Protein AF-A0AAX2K659-F1 (afdb_monomer_lite)

Organism: Escherichia coli (NCBI:txid562)

Foldseek 3Di:
DAADDDDDVVVVVVVVVCVVVVNDDDDDPVLNVVCNVPDDHPDDDDPVNVVVVVVVVVVVVVVVVVPDDPPPPPPVPPPDPPDDDDDDDDDDDDDDDD

Sequence (98 aa):
MISVRVTNEVALGVRKYAKEIGIPIITDKKLARKNYATHRRYDYVNFENIDEILRLLLWLEDVENAGQPVQDEQLSSEDKFIEGEDTKIENKDDNLKN

Structure (mmCIF, N/CA/C/O backbone):
data_AF-A0AAX2K659-F1
#
_entry.id   AF-A0AAX2K659-F1
#
loop_
_atom_site.group_PDB
_atom_site.id
_atom_site.type_symbol
_atom_site.label_atom_id
_atom_site.label_alt_id
_atom_site.label_comp_id
_atom_site.label_asym_id
_atom_site.label_entity_id
_atom_site.label_seq_id
_atom_site.pdbx_PDB_ins_code
_atom_site.Cartn_x
_atom_site.Cartn_y
_atom_site.Cartn_z
_atom_site.occupancy
_atom_site.B_iso_or_equiv
_atom_site.auth_seq_id
_atom_site.auth_comp_id
_atom_site.auth_asym_id
_atom_site.auth_atom_id
_atom_site.pdbx_PDB_model_num
ATOM 1 N N . MET A 1 1 ? 12.051 -4.691 5.044 1.00 87.12 1 MET A N 1
ATOM 2 C CA . MET A 1 1 ? 11.954 -5.702 3.964 1.00 87.12 1 MET A CA 1
ATOM 3 C C . MET A 1 1 ? 10.603 -5.555 3.274 1.00 87.12 1 MET A C 1
ATOM 5 O O . MET A 1 1 ? 9.622 -5.317 3.968 1.00 87.12 1 MET A O 1
ATOM 9 N N . ILE A 1 2 ? 10.534 -5.696 1.949 1.00 94.25 2 ILE A N 1
ATOM 10 C CA . ILE A 1 2 ? 9.283 -5.687 1.175 1.00 94.25 2 ILE A CA 1
ATOM 11 C C . ILE A 1 2 ? 8.672 -7.092 1.173 1.00 94.25 2 ILE A C 1
ATOM 13 O O . ILE A 1 2 ? 9.104 -7.965 0.426 1.00 94.25 2 ILE A O 1
ATOM 17 N N . SER A 1 3 ? 7.655 -7.330 1.999 1.00 95.19 3 SER A N 1
ATOM 18 C CA . SER A 1 3 ? 7.009 -8.648 2.108 1.00 95.19 3 SER A CA 1
ATOM 19 C C . SER A 1 3 ? 6.084 -8.960 0.927 1.00 95.19 3 SER A C 1
ATOM 21 O O . SER A 1 3 ? 6.082 -10.077 0.408 1.00 95.19 3 SER A O 1
ATOM 23 N N . VAL A 1 4 ? 5.320 -7.967 0.463 1.00 95.75 4 VAL A N 1
ATOM 24 C CA . VAL A 1 4 ? 4.319 -8.121 -0.598 1.00 95.75 4 VAL A CA 1
ATOM 25 C C . VAL A 1 4 ? 4.540 -7.081 -1.691 1.00 95.75 4 VAL A C 1
ATOM 27 O O . VAL A 1 4 ? 4.622 -5.885 -1.439 1.00 95.75 4 VAL A O 1
ATOM 30 N N . ARG A 1 5 ? 4.591 -7.553 -2.940 1.00 96.31 5 ARG A N 1
ATOM 31 C CA . ARG A 1 5 ? 4.575 -6.727 -4.153 1.00 96.31 5 ARG A CA 1
ATOM 32 C C . ARG A 1 5 ? 3.712 -7.425 -5.198 1.00 96.31 5 ARG A C 1
ATOM 34 O O . ARG A 1 5 ? 4.027 -8.547 -5.606 1.00 96.31 5 ARG A O 1
ATOM 41 N N . VAL A 1 6 ? 2.618 -6.775 -5.585 1.00 96.75 6 VAL A N 1
ATOM 42 C CA . VAL A 1 6 ? 1.598 -7.272 -6.525 1.00 96.75 6 VAL A CA 1
ATOM 43 C C . VAL A 1 6 ? 1.002 -6.102 -7.316 1.00 96.75 6 VAL A C 1
ATOM 45 O O . VAL A 1 6 ? 1.126 -4.952 -6.899 1.00 96.75 6 VAL A O 1
ATOM 48 N N . THR A 1 7 ? 0.363 -6.379 -8.453 1.00 97.12 7 THR A N 1
ATOM 49 C CA . THR A 1 7 ? -0.285 -5.371 -9.313 1.00 97.12 7 THR A CA 1
ATOM 50 C C . THR A 1 7 ? -1.669 -5.819 -9.770 1.00 97.12 7 THR A C 1
ATOM 52 O O . THR A 1 7 ? -2.025 -6.990 -9.639 1.00 97.12 7 THR A O 1
ATOM 55 N N . ASN A 1 8 ? -2.430 -4.879 -10.339 1.00 97.06 8 ASN A N 1
ATOM 56 C CA . ASN A 1 8 ? -3.706 -5.123 -11.017 1.00 97.06 8 ASN A CA 1
ATOM 57 C C . ASN A 1 8 ? -4.715 -5.856 -10.114 1.00 97.06 8 ASN A C 1
ATOM 59 O O . ASN A 1 8 ? -4.875 -5.507 -8.945 1.00 97.06 8 ASN A O 1
ATOM 63 N N . GLU A 1 9 ? -5.387 -6.876 -10.644 1.00 97.31 9 GLU A N 1
ATOM 64 C CA . GLU A 1 9 ? -6.409 -7.654 -9.940 1.00 97.31 9 GLU A CA 1
ATOM 65 C C . GLU A 1 9 ? -5.868 -8.340 -8.683 1.00 97.31 9 GLU A C 1
ATOM 67 O O . GLU A 1 9 ? -6.537 -8.361 -7.650 1.00 97.31 9 GLU A O 1
ATOM 72 N N . VAL A 1 10 ? -4.617 -8.811 -8.714 1.00 97.56 10 VAL A N 1
ATOM 73 C CA . VAL A 1 10 ? -3.984 -9.432 -7.543 1.00 97.56 10 VAL A CA 1
ATOM 74 C C . VAL A 1 10 ? -3.846 -8.419 -6.404 1.00 97.56 10 VAL A C 1
ATOM 76 O O . VAL A 1 10 ? -4.045 -8.769 -5.242 1.00 97.56 10 VAL A O 1
ATOM 79 N N . ALA A 1 11 ? -3.579 -7.145 -6.710 1.00 97.38 11 ALA A N 1
ATOM 80 C CA . ALA A 1 11 ? -3.546 -6.093 -5.695 1.00 97.38 11 ALA A CA 1
ATOM 81 C C . ALA A 1 11 ? -4.927 -5.844 -5.067 1.00 97.38 11 ALA A C 1
ATOM 83 O O . ALA A 1 11 ? -5.005 -5.563 -3.872 1.00 97.38 11 ALA A O 1
ATOM 84 N N . LEU A 1 12 ? -6.015 -5.995 -5.831 1.00 97.44 12 LEU A N 1
ATOM 85 C CA . LEU A 1 12 ? -7.377 -5.914 -5.292 1.00 97.44 12 LEU A CA 1
ATOM 86 C C . LEU A 1 12 ? -7.667 -7.081 -4.340 1.00 97.44 12 LEU A C 1
ATOM 88 O O . LEU A 1 12 ? -8.210 -6.856 -3.259 1.00 97.44 12 LEU A O 1
ATOM 92 N N . GLY A 1 13 ? -7.253 -8.298 -4.706 1.00 98.00 13 GLY A N 1
ATOM 93 C CA . GLY A 1 13 ? -7.379 -9.489 -3.862 1.00 98.00 13 GLY A CA 1
ATOM 94 C C . GLY A 1 13 ? -6.588 -9.372 -2.559 1.00 98.00 13 GLY A C 1
ATOM 95 O O . GLY A 1 13 ? -7.147 -9.566 -1.483 1.00 98.00 13 GLY A O 1
ATOM 96 N N . VAL A 1 14 ? -5.322 -8.951 -2.634 1.00 97.69 14 VAL A N 1
ATOM 97 C CA . VAL A 1 14 ? -4.486 -8.693 -1.447 1.00 97.69 14 VAL A CA 1
ATOM 98 C C . VAL A 1 14 ? -5.104 -7.611 -0.566 1.00 97.69 14 VAL A C 1
ATOM 100 O O . VAL A 1 14 ? -5.139 -7.761 0.650 1.00 97.69 14 VAL A O 1
ATOM 103 N N . ARG A 1 15 ? -5.641 -6.541 -1.163 1.00 97.44 15 ARG A N 1
ATOM 104 C CA . ARG A 1 15 ? -6.318 -5.476 -0.417 1.00 97.44 15 ARG A CA 1
ATOM 105 C C . ARG A 1 15 ? -7.572 -5.981 0.290 1.00 97.44 15 ARG A C 1
ATOM 107 O O . ARG A 1 15 ? -7.848 -5.545 1.400 1.00 97.44 15 ARG A O 1
ATOM 114 N N . LYS A 1 16 ? -8.344 -6.864 -0.346 1.00 98.06 16 LYS A N 1
ATOM 115 C CA . LYS A 1 16 ? -9.511 -7.498 0.278 1.00 98.06 16 LYS A CA 1
ATOM 116 C C . LYS A 1 16 ? -9.075 -8.361 1.461 1.00 98.06 16 LYS A C 1
ATOM 118 O O . LYS A 1 16 ? -9.564 -8.147 2.562 1.00 98.06 16 LYS A O 1
ATOM 123 N N . TYR A 1 17 ? -8.100 -9.238 1.243 1.00 98.06 17 TYR A N 1
ATOM 124 C CA . TYR A 1 17 ? -7.594 -10.138 2.272 1.00 98.06 17 TYR A CA 1
ATOM 125 C C . TYR A 1 17 ? -7.008 -9.387 3.472 1.00 98.06 17 TYR A C 1
ATOM 127 O O . TYR A 1 17 ? -7.367 -9.679 4.602 1.00 98.06 17 TYR A O 1
ATOM 135 N N . ALA A 1 18 ? -6.186 -8.356 3.244 1.00 98.00 18 ALA A N 1
ATOM 136 C CA . ALA A 1 18 ? -5.619 -7.537 4.317 1.00 98.00 18 ALA A CA 1
ATOM 137 C C . ALA A 1 18 ? -6.700 -6.915 5.219 1.00 98.00 18 ALA A C 1
ATOM 139 O O . ALA A 1 18 ? -6.533 -6.897 6.433 1.00 98.00 18 ALA A O 1
ATOM 140 N N . LYS A 1 19 ? -7.836 -6.485 4.649 1.00 97.38 19 LYS A N 1
ATOM 141 C CA . LYS A 1 19 ? -8.980 -6.011 5.445 1.00 97.38 19 LYS A CA 1
ATOM 142 C C . LYS A 1 19 ? -9.623 -7.121 6.268 1.00 97.38 19 LYS A C 1
ATOM 144 O O . LYS A 1 19 ? -9.993 -6.870 7.406 1.00 97.38 19 LYS A O 1
ATOM 149 N N . GLU A 1 20 ? -9.774 -8.313 5.694 1.00 98.00 20 GLU A N 1
ATOM 150 C CA . GLU A 1 20 ? -10.371 -9.467 6.381 1.00 98.00 20 GLU A CA 1
ATOM 151 C C . GLU A 1 20 ? -9.552 -9.877 7.612 1.00 98.00 20 GLU A C 1
ATOM 153 O O . GLU A 1 20 ? -10.131 -10.217 8.638 1.00 98.00 20 GLU A O 1
ATOM 158 N N . ILE A 1 21 ? -8.221 -9.786 7.534 1.00 97.81 21 ILE A N 1
ATOM 159 C CA . ILE A 1 21 ? -7.315 -10.125 8.643 1.00 97.81 21 ILE A CA 1
ATOM 160 C C . ILE A 1 21 ? -6.941 -8.930 9.537 1.00 97.81 21 ILE A C 1
ATOM 162 O O . ILE A 1 21 ? -6.114 -9.081 10.430 1.00 97.81 21 ILE A O 1
ATOM 166 N N . GLY A 1 22 ? -7.511 -7.744 9.297 1.00 95.94 22 GLY A N 1
ATOM 167 C CA . GLY A 1 22 ? -7.283 -6.558 10.129 1.00 95.94 22 GLY A CA 1
ATOM 168 C C . GLY A 1 22 ? -5.928 -5.862 9.945 1.00 95.94 22 GLY A C 1
ATOM 169 O O . GLY A 1 22 ? -5.518 -5.106 10.817 1.00 95.94 22 GLY A O 1
ATOM 170 N N . ILE A 1 23 ? -5.228 -6.074 8.826 1.00 96.88 23 ILE A N 1
ATOM 171 C CA . ILE A 1 23 ? -3.980 -5.357 8.524 1.00 96.88 23 ILE A CA 1
ATOM 172 C C . ILE A 1 23 ? -4.303 -3.969 7.936 1.00 96.88 23 ILE A C 1
ATOM 174 O O . ILE A 1 23 ? -5.049 -3.887 6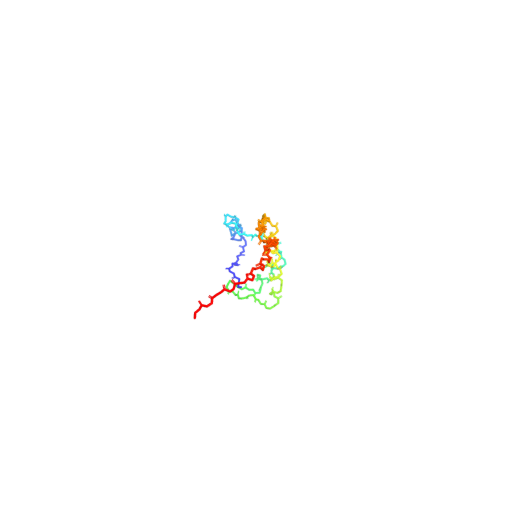.950 1.00 96.88 23 ILE A O 1
ATOM 178 N N . PRO A 1 24 ? -3.732 -2.873 8.476 1.00 96.06 24 PRO A N 1
ATOM 179 C CA . PRO A 1 24 ? -4.007 -1.520 8.001 1.00 96.06 24 PRO A CA 1
ATOM 180 C C . PRO A 1 24 ? -3.535 -1.308 6.558 1.00 96.06 24 PRO A C 1
ATOM 182 O O . PRO A 1 24 ? -2.460 -1.745 6.143 1.00 96.06 24 PRO A O 1
ATOM 185 N N . ILE A 1 25 ? -4.357 -0.607 5.769 1.00 96.50 25 ILE A N 1
ATOM 186 C CA . ILE A 1 25 ? -4.100 -0.349 4.346 1.00 96.50 25 ILE A CA 1
ATOM 187 C C . ILE A 1 25 ? -3.972 1.148 4.115 1.00 96.50 25 ILE A C 1
ATOM 189 O O . ILE A 1 25 ? -4.964 1.877 4.112 1.00 96.50 25 ILE A O 1
ATOM 193 N N . ILE A 1 26 ? -2.749 1.586 3.833 1.00 96.06 26 ILE A N 1
ATOM 194 C CA . ILE A 1 26 ? -2.429 2.993 3.608 1.00 96.06 26 ILE A CA 1
ATOM 195 C C . ILE A 1 26 ? -2.316 3.261 2.104 1.00 96.06 26 ILE A C 1
ATOM 197 O O . ILE A 1 26 ? -1.660 2.525 1.368 1.00 96.06 26 ILE A O 1
ATOM 201 N N . THR A 1 27 ? -2.980 4.318 1.626 1.00 96.06 27 THR A N 1
ATOM 202 C CA . THR A 1 27 ? -2.965 4.701 0.204 1.00 96.06 27 THR A CA 1
ATOM 203 C C . THR A 1 27 ? -2.053 5.905 -0.024 1.00 96.06 27 THR A C 1
ATOM 205 O O . THR A 1 27 ? -2.528 7.026 -0.186 1.00 96.06 27 THR A O 1
ATOM 208 N N . ASP A 1 28 ? -0.745 5.664 -0.110 1.00 96.25 28 ASP A N 1
ATOM 209 C CA . ASP A 1 28 ? 0.216 6.646 -0.622 1.00 96.25 28 ASP A CA 1
ATOM 210 C C . ASP A 1 28 ? 0.631 6.283 -2.054 1.00 96.25 28 ASP A C 1
ATOM 212 O O . ASP A 1 28 ? 1.412 5.362 -2.303 1.00 96.25 28 ASP A O 1
ATOM 216 N N . LYS A 1 29 ? 0.092 7.021 -3.031 1.00 95.94 29 LYS A N 1
ATOM 217 C CA . LYS A 1 29 ? 0.350 6.760 -4.454 1.00 95.94 29 LYS A CA 1
ATOM 218 C C . LYS A 1 29 ? 1.804 7.024 -4.851 1.00 95.94 29 LYS A C 1
ATOM 220 O O . LYS A 1 29 ? 2.292 6.354 -5.762 1.00 95.94 29 LYS A O 1
ATOM 225 N N . LYS A 1 30 ? 2.472 8.014 -4.249 1.00 95.69 30 LYS A N 1
ATOM 226 C CA . LYS A 1 30 ? 3.846 8.382 -4.621 1.00 95.69 30 LYS A CA 1
ATOM 227 C C . LYS A 1 30 ? 4.814 7.345 -4.067 1.00 95.69 30 LYS A C 1
ATOM 229 O O . LYS A 1 30 ? 5.567 6.757 -4.846 1.00 95.69 30 LYS A O 1
ATOM 234 N N . LEU A 1 31 ? 4.701 7.042 -2.776 1.00 94.94 31 LEU A N 1
ATOM 235 C CA . LEU A 1 31 ? 5.549 6.065 -2.101 1.00 94.94 31 LEU A CA 1
ATOM 236 C C . LEU A 1 31 ? 5.359 4.655 -2.680 1.00 94.94 31 LEU A C 1
ATOM 238 O O . LEU A 1 31 ? 6.341 3.962 -2.948 1.00 94.94 31 LEU A O 1
ATOM 242 N N . ALA A 1 32 ? 4.119 4.241 -2.969 1.00 95.56 32 ALA A N 1
ATOM 243 C CA . ALA A 1 32 ? 3.853 2.937 -3.582 1.00 95.56 32 ALA A CA 1
ATOM 244 C C . ALA A 1 32 ? 4.478 2.802 -4.981 1.00 95.56 32 ALA A C 1
ATOM 246 O O . ALA A 1 32 ? 5.057 1.764 -5.300 1.00 95.56 32 ALA A O 1
ATOM 247 N N . ARG A 1 33 ? 4.403 3.849 -5.819 1.00 95.88 33 ARG A N 1
ATOM 248 C CA . ARG A 1 33 ? 5.028 3.852 -7.154 1.00 95.88 33 ARG A CA 1
ATOM 249 C C . ARG A 1 33 ? 6.551 3.804 -7.070 1.00 95.88 33 ARG A C 1
ATOM 251 O O . ARG A 1 33 ? 7.153 3.034 -7.813 1.00 95.88 33 ARG A O 1
ATOM 258 N N . LYS A 1 34 ? 7.148 4.584 -6.161 1.00 94.56 34 LYS A N 1
ATOM 259 C CA . LYS A 1 34 ? 8.600 4.613 -5.923 1.00 94.56 34 LYS A CA 1
ATOM 260 C C . LYS A 1 34 ? 9.103 3.219 -5.545 1.00 94.56 34 LYS A C 1
ATOM 262 O O . LYS A 1 34 ? 9.904 2.650 -6.276 1.00 94.56 34 LYS A O 1
ATOM 267 N N . ASN A 1 35 ? 8.520 2.612 -4.508 1.00 93.44 35 ASN A N 1
ATOM 268 C CA . ASN A 1 35 ? 8.885 1.263 -4.061 1.00 93.44 35 ASN A CA 1
ATOM 269 C C . ASN A 1 35 ? 8.621 0.186 -5.123 1.00 93.44 35 ASN A C 1
ATOM 271 O O . ASN A 1 35 ? 9.405 -0.748 -5.267 1.00 93.44 35 ASN A O 1
ATOM 275 N N . TYR A 1 36 ? 7.549 0.311 -5.913 1.00 94.81 36 TYR A N 1
ATOM 276 C CA . TYR A 1 36 ? 7.304 -0.622 -7.012 1.00 94.81 36 TYR A CA 1
ATOM 277 C C . TYR A 1 36 ? 8.382 -0.541 -8.102 1.00 94.81 36 TYR A C 1
ATOM 279 O O . TYR A 1 36 ? 8.738 -1.570 -8.678 1.00 94.81 36 TYR A O 1
ATOM 287 N N . ALA A 1 37 ? 8.887 0.656 -8.402 1.00 94.62 37 ALA A N 1
ATOM 288 C CA . ALA A 1 37 ? 9.926 0.846 -9.407 1.00 94.62 37 ALA A CA 1
ATOM 289 C C . ALA A 1 37 ? 11.288 0.306 -8.942 1.00 94.62 37 ALA A C 1
ATOM 291 O O . ALA A 1 37 ? 12.002 -0.291 -9.745 1.00 94.62 37 ALA A O 1
ATOM 292 N N . THR A 1 38 ? 11.628 0.475 -7.659 1.00 94.00 38 THR A N 1
ATOM 293 C CA . THR A 1 38 ? 12.982 0.221 -7.138 1.00 94.00 38 THR A CA 1
ATOM 294 C C . THR A 1 38 ? 13.182 -1.140 -6.468 1.00 94.00 38 THR A C 1
ATOM 296 O O . THR A 1 38 ? 14.313 -1.611 -6.432 1.00 94.00 38 THR A O 1
ATOM 299 N N . HIS A 1 39 ? 12.132 -1.801 -5.962 1.00 95.06 39 HIS A N 1
ATOM 300 C CA . HIS A 1 39 ? 12.269 -3.004 -5.117 1.00 95.06 39 HIS A CA 1
ATOM 301 C C . HIS A 1 39 ? 11.516 -4.210 -5.649 1.00 95.06 39 HIS A C 1
ATOM 303 O O . HIS A 1 39 ? 10.363 -4.094 -6.058 1.00 95.06 39 HIS A O 1
ATOM 309 N N . ARG A 1 40 ? 12.105 -5.403 -5.583 1.00 94.69 40 ARG A N 1
ATOM 310 C CA . ARG A 1 40 ? 11.451 -6.709 -5.771 1.00 94.69 40 ARG A CA 1
ATOM 311 C C . ARG A 1 40 ? 10.898 -7.237 -4.443 1.00 94.69 40 ARG A C 1
ATOM 313 O O . ARG A 1 40 ? 11.080 -6.659 -3.375 1.00 94.69 40 ARG A O 1
ATOM 320 N N . ARG A 1 41 ? 10.130 -8.326 -4.530 1.00 95.88 41 ARG A N 1
ATOM 321 C CA . ARG A 1 41 ? 9.627 -9.016 -3.338 1.00 95.88 41 ARG A CA 1
ATOM 322 C C . ARG A 1 41 ? 10.820 -9.572 -2.557 1.00 95.88 41 ARG A C 1
ATOM 324 O O . ARG A 1 41 ? 11.685 -10.191 -3.161 1.00 95.88 41 ARG A O 1
ATOM 331 N N . TYR A 1 42 ? 10.798 -9.369 -1.246 1.00 95.94 42 TYR A N 1
ATOM 332 C CA . TYR A 1 42 ? 11.827 -9.725 -0.267 1.00 95.94 42 TYR A CA 1
ATOM 333 C C . TYR A 1 42 ? 13.101 -8.879 -0.288 1.00 95.94 42 TYR A C 1
ATOM 335 O O . TYR A 1 42 ? 13.991 -9.117 0.525 1.00 95.94 42 TYR A O 1
ATOM 343 N N 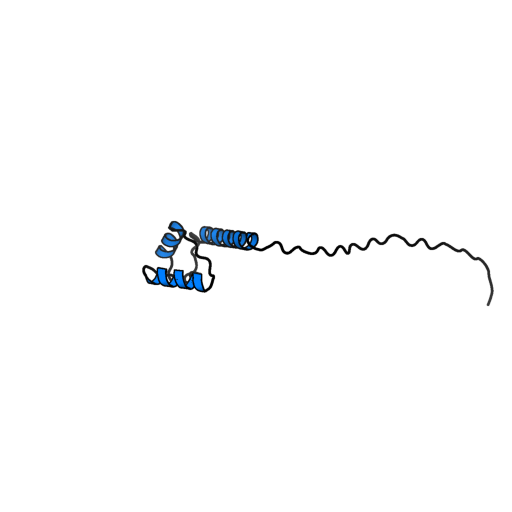. ASP A 1 43 ? 13.155 -7.825 -1.103 1.00 95.19 43 ASP A N 1
ATOM 344 C CA . ASP A 1 43 ? 14.248 -6.862 -1.015 1.00 95.19 43 ASP A CA 1
ATOM 345 C C . ASP A 1 43 ? 14.175 -6.066 0.295 1.00 95.19 43 ASP A C 1
ATOM 347 O O . ASP A 1 43 ? 13.100 -5.783 0.848 1.00 95.19 43 ASP A O 1
ATOM 351 N N . TYR A 1 44 ? 15.337 -5.647 0.787 1.00 94.81 44 TYR A N 1
ATOM 352 C CA . TYR A 1 44 ? 15.406 -4.608 1.807 1.00 94.81 44 TYR A CA 1
ATOM 353 C C . TYR A 1 44 ? 15.051 -3.248 1.208 1.00 94.81 44 TYR 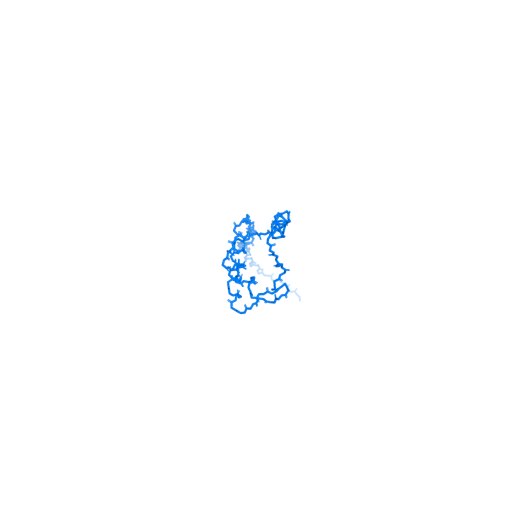A C 1
ATOM 355 O O . TYR A 1 44 ? 15.299 -2.977 0.036 1.00 94.81 44 TYR A O 1
ATOM 363 N N . VAL A 1 45 ? 14.461 -2.384 2.034 1.00 92.19 45 VAL A N 1
ATOM 364 C CA . VAL A 1 45 ? 14.180 -0.998 1.650 1.00 92.19 45 VAL A CA 1
ATOM 365 C C . VAL A 1 45 ? 15.520 -0.284 1.463 1.00 92.19 45 VAL A C 1
ATOM 367 O O . VAL A 1 45 ? 16.427 -0.462 2.272 1.00 92.19 45 VAL A O 1
ATOM 370 N N . ASN A 1 46 ? 15.659 0.493 0.389 1.00 89.75 46 ASN A N 1
ATOM 371 C CA . ASN A 1 46 ? 16.888 1.231 0.106 1.00 89.75 46 ASN A CA 1
ATOM 372 C C . ASN A 1 46 ? 16.956 2.502 0.969 1.00 89.75 46 ASN A C 1
ATOM 374 O O . ASN A 1 46 ? 15.936 2.995 1.448 1.00 89.75 46 ASN A O 1
ATOM 378 N N . PHE A 1 47 ? 18.149 3.074 1.116 1.00 89.44 47 PHE A N 1
ATOM 379 C CA . PHE A 1 47 ? 18.337 4.295 1.905 1.00 89.44 47 PHE A CA 1
ATOM 380 C C . PHE A 1 47 ? 17.542 5.499 1.377 1.00 89.44 47 PHE A C 1
ATOM 382 O O . PHE A 1 47 ? 17.119 6.337 2.157 1.00 89.44 47 PHE A O 1
ATOM 389 N N . GLU A 1 48 ? 17.258 5.576 0.076 1.00 88.88 48 GLU A N 1
ATOM 390 C CA . GLU A 1 48 ? 16.461 6.679 -0.485 1.00 88.88 48 GLU A CA 1
ATOM 391 C C . GLU A 1 48 ? 14.975 6.637 -0.094 1.00 88.88 48 GLU A C 1
ATOM 393 O O . GLU A 1 48 ? 14.293 7.660 -0.166 1.00 88.88 48 GLU A O 1
ATOM 398 N N . ASN A 1 49 ? 14.440 5.464 0.263 1.00 88.50 49 ASN A N 1
ATOM 399 C CA . ASN A 1 49 ? 13.031 5.298 0.639 1.00 88.50 49 ASN A CA 1
ATOM 400 C C . ASN A 1 49 ? 12.855 5.038 2.137 1.00 88.50 49 ASN A C 1
ATOM 402 O O . ASN A 1 49 ? 11.718 5.050 2.612 1.00 88.50 49 ASN A O 1
ATOM 406 N N . ILE A 1 50 ? 13.940 4.771 2.874 1.00 93.44 50 ILE A N 1
ATOM 407 C CA . ILE A 1 50 ? 13.854 4.324 4.266 1.00 93.44 50 ILE A CA 1
ATOM 408 C C . ILE A 1 50 ? 13.196 5.375 5.158 1.00 93.44 50 ILE A C 1
ATOM 410 O O . ILE A 1 50 ? 12.292 5.028 5.910 1.00 93.44 50 ILE A O 1
ATOM 414 N N . ASP A 1 51 ? 13.557 6.649 5.007 1.00 94.44 51 ASP A N 1
ATOM 415 C CA . ASP A 1 51 ? 13.029 7.733 5.840 1.00 94.44 51 ASP A CA 1
ATOM 416 C C . ASP A 1 51 ? 11.517 7.904 5.675 1.00 94.44 51 ASP A C 1
ATOM 418 O O . ASP A 1 51 ? 10.796 8.080 6.655 1.00 94.44 51 ASP A O 1
ATOM 422 N N . GLU A 1 52 ? 11.018 7.829 4.439 1.00 94.56 52 GLU A N 1
ATOM 423 C CA . GLU A 1 52 ? 9.584 7.935 4.149 1.00 94.56 52 GLU A CA 1
ATOM 424 C C . GLU A 1 52 ? 8.808 6.761 4.764 1.00 94.56 52 GLU A C 1
ATOM 426 O O . GLU A 1 52 ? 7.744 6.960 5.349 1.00 94.56 52 GLU A O 1
ATOM 431 N N . ILE A 1 53 ? 9.357 5.543 4.683 1.00 94.50 53 ILE A N 1
ATOM 432 C CA . ILE A 1 53 ? 8.736 4.350 5.272 1.00 94.50 53 ILE A CA 1
ATOM 433 C C . ILE A 1 53 ? 8.777 4.402 6.800 1.00 94.50 53 ILE A C 1
ATOM 435 O O . ILE A 1 53 ? 7.768 4.105 7.431 1.00 94.50 53 ILE A O 1
ATOM 439 N N . LEU A 1 54 ? 9.896 4.803 7.406 1.00 95.56 54 LEU A N 1
ATOM 440 C CA . LEU A 1 54 ? 10.010 4.924 8.861 1.00 95.56 54 LEU A CA 1
ATOM 441 C C . LEU A 1 54 ? 9.024 5.954 9.418 1.00 95.56 54 LEU A C 1
ATOM 443 O O . LEU A 1 54 ? 8.337 5.664 10.390 1.00 95.56 54 LEU A O 1
ATOM 447 N N . ARG A 1 55 ? 8.880 7.116 8.769 1.00 96.44 55 ARG A N 1
ATOM 448 C CA . ARG A 1 55 ? 7.869 8.117 9.155 1.00 96.44 55 ARG A CA 1
ATOM 449 C C . ARG A 1 55 ? 6.449 7.563 9.081 1.00 96.44 55 ARG A C 1
ATOM 451 O O . ARG A 1 55 ? 5.646 7.859 9.955 1.00 96.44 55 ARG A O 1
ATOM 458 N N . LEU A 1 56 ? 6.146 6.767 8.054 1.00 95.81 56 LEU A N 1
ATOM 459 C CA . LEU A 1 56 ? 4.841 6.123 7.908 1.00 95.81 56 LEU A CA 1
ATOM 460 C C . LEU A 1 56 ? 4.562 5.133 9.048 1.00 95.81 56 LEU A C 1
ATOM 462 O O . LEU A 1 56 ? 3.438 5.070 9.533 1.00 95.81 56 LEU A O 1
ATOM 466 N N . LEU A 1 57 ? 5.576 4.363 9.455 1.00 95.56 57 LEU A N 1
ATOM 467 C CA . LEU A 1 57 ? 5.468 3.393 10.546 1.00 95.56 57 LEU A CA 1
ATOM 468 C C . LEU A 1 57 ? 5.292 4.081 11.902 1.00 95.56 57 LEU A C 1
ATOM 470 O O . LEU A 1 57 ? 4.402 3.692 12.645 1.00 95.56 57 LEU A O 1
ATOM 474 N N . LEU A 1 58 ? 6.074 5.127 12.182 1.00 96.94 58 LEU A N 1
ATOM 475 C CA . LEU A 1 58 ? 5.933 5.925 13.406 1.00 96.94 58 LEU A CA 1
ATOM 476 C C . LEU A 1 58 ? 4.552 6.585 13.486 1.00 96.94 58 LEU A C 1
ATOM 47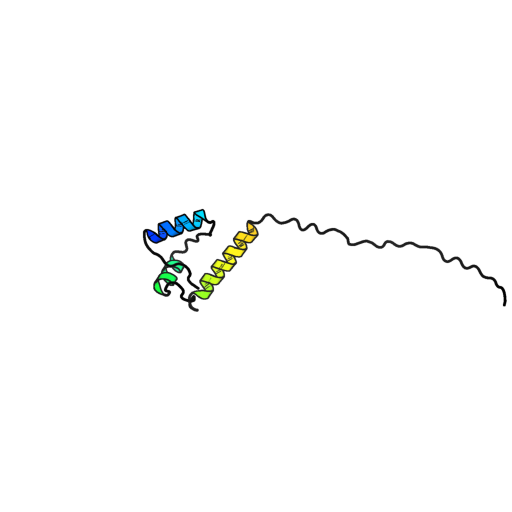8 O O . LEU A 1 58 ? 3.882 6.514 14.505 1.00 96.94 58 LEU A O 1
ATOM 482 N N . TRP A 1 59 ? 4.080 7.158 12.376 1.00 96.62 59 TRP A N 1
ATOM 483 C CA . TRP A 1 59 ? 2.732 7.719 12.318 1.00 96.62 59 TRP A CA 1
ATOM 484 C C . TRP A 1 59 ? 1.647 6.664 12.564 1.00 96.62 59 TRP A C 1
ATOM 486 O O . TRP A 1 59 ? 0.643 6.952 13.209 1.00 96.62 59 TRP A O 1
ATOM 496 N N . LEU A 1 60 ? 1.824 5.450 12.034 1.00 95.75 60 LEU A N 1
ATOM 497 C CA . LEU A 1 60 ? 0.867 4.369 12.249 1.00 95.75 60 LEU A CA 1
ATOM 498 C C . LEU A 1 60 ? 0.815 3.962 13.728 1.00 95.75 60 LEU A C 1
ATOM 500 O O . LEU A 1 60 ? -0.279 3.804 14.257 1.00 95.75 60 LEU A O 1
ATOM 504 N N . GLU A 1 61 ? 1.969 3.868 14.389 1.00 95.44 61 GLU A N 1
ATOM 505 C CA . GLU A 1 61 ? 2.074 3.613 15.831 1.00 95.44 61 GLU A CA 1
ATOM 506 C C . GLU A 1 61 ? 1.363 4.701 16.652 1.00 95.44 61 GLU A C 1
ATOM 508 O O . GLU A 1 61 ? 0.545 4.385 17.515 1.00 95.44 61 GLU A O 1
ATOM 513 N N . ASP A 1 62 ? 1.584 5.981 16.335 1.00 95.31 62 ASP A N 1
ATOM 514 C CA . ASP A 1 62 ? 0.903 7.100 17.000 1.00 95.31 62 ASP A CA 1
ATOM 515 C C . ASP A 1 62 ? -0.626 7.014 16.855 1.00 95.31 62 ASP A C 1
ATOM 517 O O . ASP A 1 62 ? -1.369 7.248 17.810 1.00 95.31 62 ASP A O 1
ATOM 521 N N . VAL A 1 63 ? -1.113 6.663 15.659 1.00 94.69 63 VAL A N 1
ATOM 522 C CA . VAL A 1 63 ? -2.550 6.505 15.381 1.00 94.69 63 VAL A CA 1
ATOM 523 C C . VAL A 1 63 ? -3.140 5.317 16.135 1.00 94.69 63 VAL A C 1
ATOM 525 O O . VAL A 1 63 ? -4.243 5.427 16.673 1.00 94.69 63 VAL A O 1
ATOM 528 N N . GLU A 1 64 ? -2.430 4.192 16.180 1.00 92.81 64 GLU A N 1
ATOM 529 C CA . GLU A 1 64 ? -2.858 3.006 16.924 1.00 92.81 64 GLU A CA 1
ATOM 530 C C . GLU A 1 64 ? -2.917 3.296 18.428 1.00 92.81 64 GLU A C 1
ATOM 532 O O . GLU A 1 64 ? -3.922 2.973 19.062 1.00 92.81 64 GLU A O 1
ATOM 537 N N . ASN A 1 65 ? -1.920 3.992 18.979 1.00 93.12 65 ASN A N 1
ATOM 538 C CA . ASN A 1 65 ? -1.873 4.390 20.388 1.00 93.12 65 ASN A CA 1
ATOM 539 C C . ASN A 1 65 ? -2.979 5.389 20.754 1.00 93.12 65 ASN A C 1
ATOM 541 O O . ASN A 1 65 ? -3.638 5.226 21.777 1.00 93.12 65 ASN A O 1
ATOM 545 N N . ALA A 1 66 ? -3.242 6.389 19.908 1.00 92.75 66 ALA A N 1
ATOM 546 C CA . ALA A 1 66 ? -4.324 7.352 20.133 1.00 92.75 66 ALA A CA 1
ATOM 547 C C . ALA A 1 66 ? -5.725 6.714 20.059 1.00 92.75 66 ALA A C 1
ATOM 549 O O . ALA A 1 66 ? -6.685 7.254 20.610 1.00 92.75 66 ALA A O 1
ATOM 550 N N . GLY A 1 67 ? -5.853 5.586 19.355 1.00 84.25 67 GLY A N 1
ATOM 551 C CA . GLY A 1 67 ? -7.084 4.805 19.273 1.00 84.25 67 GLY A CA 1
ATOM 552 C C . GLY A 1 67 ? -7.305 3.854 20.452 1.00 84.25 67 GLY A C 1
ATOM 553 O O . GLY A 1 67 ? -8.419 3.347 20.604 1.00 84.25 67 GLY A O 1
ATOM 554 N N . GLN A 1 68 ? -6.285 3.598 21.279 1.00 82.75 68 GLN A N 1
ATOM 555 C CA . GLN A 1 68 ? -6.449 2.790 22.483 1.00 82.75 68 GLN A CA 1
ATOM 556 C C . GLN A 1 68 ? -7.145 3.61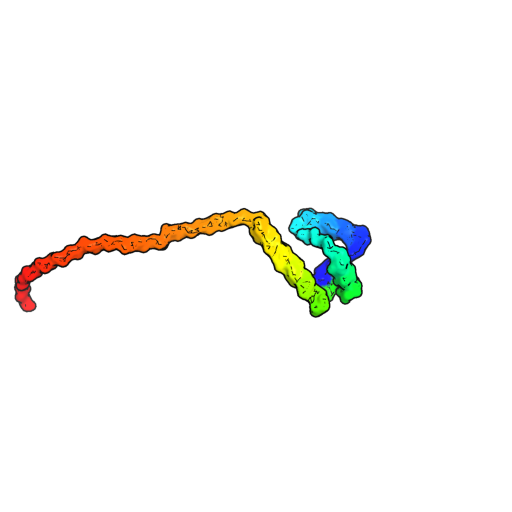8 23.570 1.00 82.75 68 GLN A C 1
ATOM 558 O O . GLN A 1 68 ? -6.777 4.772 23.797 1.00 82.75 68 GLN A O 1
ATOM 563 N N . PRO A 1 69 ? -8.157 3.062 24.263 1.00 72.88 69 PRO A N 1
ATOM 564 C CA . PRO A 1 69 ? -8.673 3.709 25.456 1.00 72.88 69 PRO A CA 1
ATOM 565 C C . PRO A 1 69 ? -7.518 3.839 26.447 1.00 72.88 69 PRO A C 1
ATOM 567 O O . PRO A 1 69 ? -6.786 2.870 26.662 1.00 72.88 69 PRO A O 1
ATOM 570 N N . VAL A 1 70 ? -7.354 5.034 27.022 1.00 67.69 70 VAL A N 1
ATOM 571 C CA . VAL A 1 70 ? -6.407 5.263 28.115 1.00 67.69 70 VAL A CA 1
ATOM 572 C C . VAL A 1 70 ? -6.711 4.197 29.159 1.00 67.69 70 VAL A C 1
ATOM 574 O O . VAL A 1 70 ? -7.811 4.160 29.712 1.00 67.69 70 VAL A O 1
ATOM 577 N N . GLN A 1 71 ? -5.785 3.259 29.351 1.00 60.22 71 GLN A N 1
ATOM 578 C CA . GLN A 1 71 ? -5.841 2.413 30.526 1.00 60.22 71 GLN A CA 1
ATOM 579 C C . GLN A 1 71 ? -5.652 3.400 31.663 1.00 60.22 71 GLN A C 1
ATOM 581 O O . GLN A 1 71 ? -4.589 4.013 31.752 1.00 60.22 71 GLN A O 1
ATOM 586 N N . ASP A 1 72 ? -6.706 3.638 32.443 1.00 58.97 72 ASP A N 1
ATOM 587 C CA . ASP A 1 72 ? -6.575 4.348 33.702 1.00 58.97 72 ASP A CA 1
ATOM 588 C C . ASP A 1 72 ? -5.564 3.534 34.506 1.00 58.97 72 ASP A C 1
ATOM 590 O O . ASP A 1 72 ? -5.908 2.517 35.116 1.00 58.97 72 ASP A O 1
ATOM 594 N N . GLU A 1 73 ? -4.291 3.924 34.429 1.00 57.00 73 GLU A N 1
ATOM 595 C CA . GLU A 1 73 ? -3.282 3.514 35.376 1.00 57.00 73 GLU A CA 1
ATOM 596 C C . GLU A 1 73 ? -3.868 3.929 36.714 1.00 57.00 73 GLU A C 1
ATOM 598 O O . GLU A 1 73 ? -3.880 5.102 37.090 1.00 57.00 73 GLU A O 1
ATOM 603 N N . GLN A 1 74 ? -4.455 2.953 37.402 1.00 52.03 74 GLN A N 1
ATOM 604 C CA . GLN A 1 74 ? -4.707 3.034 38.818 1.00 52.03 74 GLN A CA 1
ATOM 605 C C . GLN A 1 74 ? -3.324 3.260 39.424 1.00 52.03 74 GLN A C 1
ATOM 607 O O . GLN A 1 74 ? -2.611 2.307 39.739 1.00 52.03 74 GLN A O 1
ATOM 612 N N . LEU A 1 75 ? -2.923 4.529 39.544 1.00 50.47 75 LEU A N 1
ATOM 613 C CA . LEU A 1 75 ? -1.976 4.964 40.548 1.00 50.47 75 LEU A CA 1
ATOM 614 C C . LEU A 1 75 ? -2.608 4.509 41.859 1.00 50.47 75 LEU A C 1
ATOM 616 O O . LEU A 1 75 ? -3.437 5.215 42.441 1.00 50.47 75 LEU A O 1
ATOM 620 N N . SER A 1 76 ? -2.283 3.285 42.290 1.00 48.59 76 SER A N 1
ATOM 621 C CA . SER A 1 76 ? -2.583 2.851 43.639 1.00 48.59 76 SER A CA 1
ATOM 622 C C . SER A 1 76 ? -1.861 3.848 44.521 1.00 48.59 76 SER A C 1
ATOM 624 O O . SER A 1 76 ? -0.631 3.871 44.594 1.00 48.59 76 SER A O 1
ATOM 626 N N . SER A 1 77 ? -2.648 4.746 45.092 1.00 55.88 77 SER A N 1
ATOM 627 C CA . SER A 1 77 ? -2.206 5.745 46.039 1.00 55.88 77 SER A CA 1
ATOM 628 C C . SER A 1 77 ? -1.816 4.998 47.312 1.00 55.88 77 SER A C 1
ATOM 630 O O . SER A 1 77 ? -2.605 4.884 48.241 1.00 55.88 77 SER A O 1
ATOM 632 N N . GLU A 1 78 ? -0.621 4.418 47.323 1.00 52.88 78 GLU A N 1
ATOM 633 C CA . GLU A 1 78 ? 0.035 3.903 48.521 1.00 52.88 78 GLU A CA 1
ATOM 634 C C . GLU A 1 78 ? 1.348 4.654 48.756 1.00 52.88 78 GLU A C 1
ATOM 636 O O . GLU A 1 78 ? 2.378 4.064 49.068 1.00 52.88 78 GLU A O 1
ATOM 641 N N . ASP A 1 79 ? 1.295 5.984 48.694 1.00 51.91 79 ASP A N 1
ATOM 642 C CA . ASP A 1 79 ? 2.162 6.782 49.555 1.00 51.91 79 ASP A CA 1
ATOM 643 C C . ASP A 1 79 ? 1.554 6.730 50.960 1.00 51.91 79 ASP A C 1
ATOM 645 O O . ASP A 1 79 ? 0.674 7.506 51.338 1.00 51.91 79 ASP A O 1
ATOM 649 N N . LYS A 1 80 ? 1.973 5.720 51.726 1.00 49.34 80 LYS A N 1
ATOM 650 C CA . LYS A 1 80 ? 1.647 5.598 53.147 1.00 49.34 80 LYS A CA 1
ATOM 651 C C . LYS A 1 80 ? 2.284 6.771 53.886 1.00 49.34 80 LYS A C 1
ATOM 653 O O . LYS A 1 80 ? 3.480 6.760 54.170 1.00 49.34 80 LYS A O 1
ATOM 658 N N . PHE A 1 81 ? 1.470 7.768 54.216 1.00 40.47 81 PHE A N 1
ATOM 659 C CA . PHE A 1 81 ? 1.789 8.762 55.232 1.00 40.47 81 PHE A CA 1
ATOM 660 C C . PHE A 1 81 ? 2.089 8.033 56.549 1.00 40.47 81 PHE A C 1
ATOM 662 O O . PHE A 1 81 ? 1.203 7.424 57.145 1.00 40.47 81 PHE A O 1
ATOM 669 N N . ILE A 1 82 ? 3.345 8.070 56.995 1.00 52.59 82 ILE A N 1
ATOM 670 C CA . ILE A 1 82 ? 3.698 7.748 58.379 1.00 52.59 82 ILE A CA 1
ATOM 671 C C . ILE A 1 82 ? 3.476 9.041 59.169 1.00 52.59 82 ILE A C 1
ATOM 673 O O . ILE A 1 82 ? 4.379 9.870 59.274 1.00 52.59 82 ILE A O 1
ATOM 677 N N . GLU A 1 83 ? 2.255 9.247 59.664 1.00 43.72 83 GLU A N 1
ATOM 678 C CA . GLU A 1 83 ? 2.017 10.207 60.744 1.00 43.72 83 GLU A CA 1
ATOM 679 C C . GLU A 1 83 ? 2.375 9.553 62.081 1.00 43.72 83 GLU A C 1
ATOM 681 O O . GLU A 1 83 ? 2.107 8.374 62.313 1.00 43.72 83 GLU A O 1
ATOM 686 N N . GLY A 1 84 ? 3.079 10.323 62.907 1.00 46.81 84 GLY A N 1
ATOM 687 C CA . GLY A 1 84 ? 3.801 9.850 64.075 1.00 46.81 84 GLY A CA 1
ATOM 688 C C . GLY A 1 84 ? 2.934 9.245 65.171 1.00 46.81 84 GLY A C 1
ATOM 689 O O . GLY A 1 84 ? 1.823 9.690 65.449 1.00 46.81 84 GLY A O 1
ATOM 690 N N . GLU A 1 85 ? 3.522 8.273 65.860 1.00 43.44 85 GLU A N 1
ATOM 691 C CA . GLU A 1 85 ? 3.067 7.848 67.174 1.00 43.44 85 GLU A CA 1
ATOM 692 C C . GLU A 1 85 ? 4.075 8.358 68.212 1.00 43.44 85 GLU A C 1
ATOM 694 O O . GLU A 1 85 ? 5.144 7.787 68.439 1.00 43.44 85 GLU A O 1
ATOM 699 N N . ASP A 1 86 ? 3.736 9.505 68.803 1.00 51.38 86 ASP A N 1
ATOM 700 C CA . ASP A 1 86 ? 4.344 10.015 70.025 1.00 51.38 86 ASP A CA 1
ATOM 701 C C . ASP A 1 86 ? 4.003 9.072 71.188 1.00 51.38 86 ASP A C 1
ATOM 703 O O . ASP A 1 86 ? 2.961 9.198 71.836 1.00 51.38 86 ASP A O 1
ATOM 707 N N . THR A 1 87 ? 4.909 8.157 71.527 1.00 46.56 87 THR A N 1
ATOM 708 C CA . THR A 1 87 ? 4.868 7.453 72.818 1.00 46.56 87 THR A CA 1
ATOM 709 C C . THR A 1 87 ? 6.051 7.841 73.694 1.00 46.56 87 THR A C 1
ATOM 711 O O . THR A 1 87 ? 7.108 7.224 73.687 1.00 46.56 87 THR A O 1
ATOM 714 N N . LYS A 1 88 ? 5.808 8.927 74.436 1.00 47.38 88 LYS A N 1
ATOM 715 C CA . LYS A 1 88 ? 6.103 9.155 75.860 1.00 47.38 88 LYS A CA 1
ATOM 716 C C . LYS A 1 88 ? 7.384 8.522 76.418 1.00 47.38 88 LYS A C 1
ATOM 718 O O . LYS A 1 88 ? 7.456 7.335 76.710 1.00 47.38 88 LYS A O 1
ATOM 723 N N . ILE A 1 89 ? 8.330 9.406 76.718 1.00 49.00 89 ILE A N 1
ATOM 724 C CA . ILE A 1 89 ? 9.422 9.186 77.663 1.00 49.00 89 ILE A CA 1
ATOM 725 C C . ILE A 1 89 ? 8.806 8.996 79.061 1.00 49.00 89 ILE A C 1
ATOM 727 O O . ILE A 1 89 ? 8.315 9.959 79.649 1.00 49.00 89 ILE A O 1
ATOM 731 N N . GLU A 1 90 ? 8.837 7.779 79.605 1.00 44.53 90 GLU A N 1
ATOM 732 C CA . GLU A 1 90 ? 8.733 7.551 81.051 1.00 44.53 90 GLU A CA 1
ATOM 733 C C . GLU A 1 90 ? 10.128 7.245 81.595 1.00 44.53 90 GLU A C 1
ATOM 735 O O . GLU A 1 90 ? 10.646 6.136 81.480 1.00 44.53 90 GLU A O 1
ATOM 740 N N . ASN A 1 91 ? 10.742 8.262 82.198 1.00 50.34 91 ASN A N 1
ATOM 741 C CA . ASN A 1 91 ? 11.844 8.053 83.123 1.00 50.34 91 ASN A CA 1
ATOM 742 C C . ASN A 1 91 ? 11.269 7.428 84.396 1.00 50.34 91 ASN A C 1
ATOM 744 O O . ASN A 1 91 ? 10.429 8.041 85.061 1.00 50.34 91 ASN A O 1
ATOM 748 N N . LYS A 1 92 ? 11.749 6.240 84.762 1.00 51.00 92 LYS A N 1
ATOM 749 C CA . LYS A 1 92 ? 11.677 5.771 86.140 1.00 51.00 92 LYS A CA 1
ATOM 750 C C . LYS A 1 92 ? 13.048 5.283 86.566 1.00 51.00 92 LYS A C 1
ATOM 752 O O . LYS A 1 92 ? 13.485 4.193 86.204 1.00 51.00 92 LYS A O 1
ATOM 757 N N . ASP A 1 93 ? 13.702 6.162 87.306 1.00 53.94 93 ASP A N 1
ATOM 758 C CA . ASP A 1 93 ? 14.836 5.846 88.149 1.00 53.94 93 ASP A CA 1
ATOM 759 C C . ASP A 1 93 ? 14.499 4.700 89.120 1.00 53.94 93 ASP A C 1
ATOM 761 O O . ASP A 1 93 ? 13.343 4.501 89.504 1.00 53.94 93 ASP A O 1
ATOM 765 N N . ASP A 1 94 ? 15.567 4.010 89.523 1.00 50.31 94 ASP A N 1
ATOM 766 C CA . ASP A 1 94 ? 15.759 3.250 90.765 1.00 50.31 94 ASP A CA 1
ATOM 767 C C . ASP A 1 94 ? 16.004 1.733 90.631 1.00 50.31 94 ASP A C 1
ATOM 769 O O . ASP A 1 94 ? 15.104 0.902 90.639 1.00 50.31 94 ASP A O 1
ATOM 773 N N . ASN A 1 95 ? 17.306 1.409 90.607 1.00 47.12 95 ASN A N 1
ATOM 774 C CA . ASN A 1 95 ? 18.006 0.687 91.683 1.00 47.12 95 ASN A CA 1
ATOM 775 C C . ASN A 1 95 ? 17.520 -0.741 92.035 1.00 47.12 95 ASN A C 1
ATOM 777 O O . ASN A 1 95 ? 16.473 -0.905 92.647 1.00 47.12 95 ASN A O 1
ATOM 781 N N . LEU A 1 96 ? 18.360 -1.762 91.794 1.00 49.09 96 LEU A N 1
ATOM 782 C CA . LEU A 1 96 ? 18.978 -2.601 92.845 1.00 49.09 96 LEU A CA 1
ATOM 783 C C . LEU A 1 96 ? 19.818 -3.760 92.251 1.00 49.09 96 LEU A C 1
ATOM 78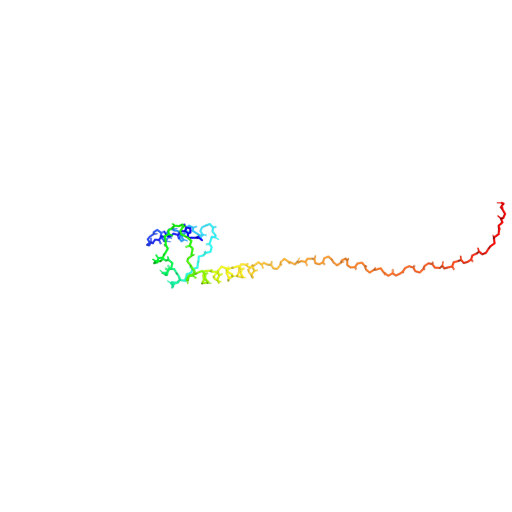5 O O . LEU A 1 96 ? 19.304 -4.615 91.540 1.00 49.09 96 LEU A O 1
ATOM 789 N N . LYS A 1 97 ? 21.102 -3.780 92.636 1.00 48.97 97 LYS A N 1
ATOM 790 C CA . LYS A 1 97 ? 21.937 -4.924 93.076 1.00 48.97 97 LYS A CA 1
ATOM 791 C C . LYS A 1 97 ? 21.659 -6.326 92.490 1.00 48.97 97 LYS A C 1
ATOM 793 O O . LYS A 1 97 ? 20.668 -6.949 92.857 1.00 48.97 97 LYS A O 1
ATOM 798 N N . ASN A 1 98 ? 22.664 -6.912 91.830 1.00 42.09 98 ASN A N 1
ATOM 799 C CA . ASN A 1 98 ? 23.588 -7.879 92.458 1.00 42.09 98 ASN A CA 1
ATOM 800 C C . ASN A 1 98 ? 24.851 -8.055 91.603 1.00 42.09 98 ASN A C 1
ATOM 802 O O . ASN A 1 98 ? 24.692 -8.199 90.372 1.00 42.09 98 ASN A O 1
#

pLDDT: mean 81.54, std 20.65, range [40.47, 98.06]

InterPro domains:
  IPR006135 Type III secretion system substrate exporter [PF01312] (3-59)
  IPR029025 Type III secretion system substrate exporter, C-terminal [G3DSA:3.40.1690.10] (1-79)
  IPR029025 Type III secretion system substrate exporter, C-terminal [SSF160544] (2-66)

Radius of gyration: 32.55 Å; chains: 1; bounding box: 34×20×104 Å

Secondary structure (DSSP, 8-state):
-------HHHHHHHHHHHHHTT------HHHHHHHHHH--TTPPPPHHHHHHHHHHHHHHHHHHHHHS------------------------------